Protein AF-A0A9P1CC01-F1 (afdb_monomer)

Solvent-accessible surface area (backbone atoms only — not comparable to full-atom values): 7993 Å² total; per-residue (Å²): 91,77,47,41,52,70,59,53,52,53,38,44,75,72,73,40,52,48,81,77,42,85,83,52,56,45,42,39,34,30,93,54,84,76,54,70,72,56,35,58,54,54,17,54,94,76,30,50,24,30,34,36,37,41,57,86,92,77,34,85,62,42,22,41,22,78,52,47,63,89,56,81,88,55,51,59,47,71,62,82,82,76,94,77,66,88,68,80,80,67,88,76,57,101,73,74,71,84,83,83,80,72,82,84,74,90,70,78,96,82,81,90,79,86,87,80,86,86,64,80,84,126

Nearest PDB structures (foldseek):
  8g98-assembly1_A  TM=9.485E-01  e=7.608E-05  Acinetobacter baumannii AB307-0294
  8g98-assembly2_B  TM=8.794E-01  e=4.790E-05  Acinetobacter baumannii AB307-0294
  8g97-assembly1_A  TM=9.461E-01  e=1.574E-04  Acinetobacter baumannii AB307-0294
  7wew-assembly1_A  TM=8.451E-01  e=1.682E-04  Streptomyces noursei
  4zxi-assembly1_A  TM=8.082E-01  e=2.727E-02  Acinetobacter baumannii AB307-0294

InterPro domains:
  IPR042099 ANL, N-terminal domain [G3DSA:3.40.50.12780] (1-80)

Foldseek 3Di:
DEEEQVVLVVCVVVVDFLVNPQPAAEYEYEDDDDDLVSQAGHVPDRHFYKDFYDDPVADPGQAIDGDHRPDDDDNHDGPDDDPPPPDPPDDAPPDDFDFDDHPPPPDDPDDDDDPGDDDDDD

Mean predicted aligned error: 10.75 Å

Organism: NCBI:txid2562237

pLDDT: mean 75.59, std 22.83, range [25.41, 97.12]

Radius of gyration: 17.69 Å; Cα contacts (8 Å, |Δi|>4): 158; chains: 1; bounding box: 42×30×49 Å

Structure (mmCIF, N/CA/C/O backbone):
data_AF-A0A9P1CC01-F1
#
_entry.id   AF-A0A9P1CC01-F1
#
loop_
_atom_site.group_PDB
_atom_site.id
_atom_site.type_symbol
_atom_site.label_atom_id
_atom_site.label_alt_id
_atom_site.label_comp_id
_atom_site.label_asym_id
_atom_site.label_entity_id
_atom_site.label_seq_id
_atom_site.pdbx_PDB_ins_code
_atom_site.Cartn_x
_atom_site.Cartn_y
_atom_site.Cartn_z
_atom_site.occupancy
_atom_site.B_iso_or_equiv
_atom_site.auth_seq_id
_atom_site.auth_comp_id
_atom_site.auth_asym_id
_atom_site.auth_atom_id
_atom_site.pdbx_PDB_model_num
ATOM 1 N N . MET A 1 1 ? 0.393 11.713 5.597 1.00 86.12 1 MET A N 1
ATOM 2 C CA . MET A 1 1 ? 1.455 11.001 6.345 1.00 86.12 1 MET A CA 1
ATOM 3 C C . MET A 1 1 ? 2.057 9.937 5.438 1.00 86.12 1 MET A C 1
ATOM 5 O O . MET A 1 1 ? 1.300 9.391 4.644 1.00 86.12 1 MET A O 1
ATOM 9 N N . SER A 1 2 ? 3.367 9.672 5.520 1.00 91.81 2 SER A N 1
ATOM 10 C CA . SER A 1 2 ? 4.020 8.547 4.827 1.00 91.81 2 SER A CA 1
ATOM 11 C C . SER A 1 2 ? 4.654 7.616 5.854 1.00 91.81 2 SER A C 1
ATOM 13 O O . SER A 1 2 ? 5.287 8.107 6.785 1.00 91.81 2 SER A O 1
ATOM 15 N N . VAL A 1 3 ? 4.449 6.308 5.721 1.00 95.38 3 VAL A N 1
ATOM 16 C CA . VAL A 1 3 ? 4.765 5.330 6.773 1.00 95.38 3 VAL A CA 1
ATOM 17 C C . VAL A 1 3 ? 4.925 3.918 6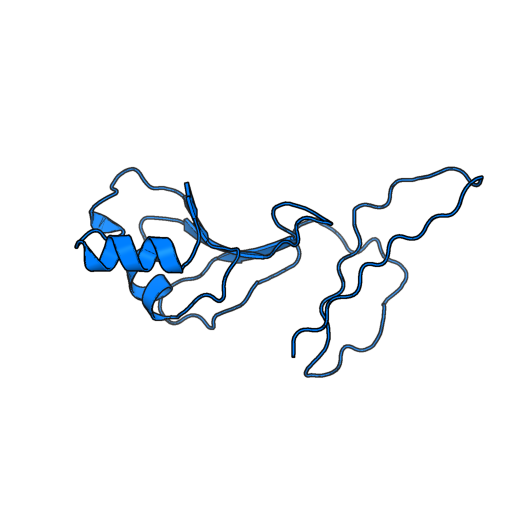.198 1.00 95.38 3 VAL A C 1
ATOM 19 O O . VAL A 1 3 ? 4.438 3.630 5.110 1.00 95.38 3 VAL A O 1
ATOM 22 N N . VAL A 1 4 ? 5.619 3.035 6.915 1.00 96.56 4 VAL A N 1
ATOM 23 C CA . VAL A 1 4 ? 5.780 1.619 6.547 1.00 96.56 4 VAL A CA 1
ATOM 24 C C . VAL A 1 4 ? 4.688 0.741 7.190 1.00 96.56 4 VAL A C 1
ATOM 26 O O . VAL A 1 4 ? 4.220 1.063 8.287 1.00 96.56 4 VAL A O 1
ATOM 29 N N . PRO A 1 5 ? 4.274 -0.379 6.565 1.00 96.75 5 PRO A N 1
ATOM 30 C CA . PRO A 1 5 ? 3.292 -1.311 7.128 1.00 96.75 5 PRO A CA 1
ATOM 31 C C . PRO A 1 5 ? 3.578 -1.755 8.570 1.00 96.75 5 PRO A C 1
ATOM 33 O O . PRO A 1 5 ? 2.667 -1.761 9.397 1.00 96.75 5 PRO A O 1
ATOM 36 N N . SER A 1 6 ? 4.827 -2.094 8.900 1.00 97.12 6 SER A N 1
ATOM 37 C CA . SER A 1 6 ? 5.229 -2.501 10.255 1.00 97.12 6 SER A CA 1
ATOM 38 C C . SER A 1 6 ? 4.895 -1.458 11.332 1.00 97.12 6 SER A C 1
ATOM 40 O O . SER A 1 6 ? 4.378 -1.810 12.390 1.00 97.12 6 SER A O 1
ATOM 42 N N . HIS A 1 7 ? 5.085 -0.169 11.049 1.00 96.19 7 HIS A N 1
ATOM 43 C CA . HIS A 1 7 ? 4.768 0.913 11.983 1.00 96.19 7 HIS A CA 1
ATOM 44 C C . HIS A 1 7 ? 3.261 1.034 12.242 1.00 96.19 7 HIS A C 1
ATOM 46 O O . HIS A 1 7 ? 2.838 1.224 13.381 1.00 96.19 7 HIS A O 1
ATOM 52 N N . LEU A 1 8 ? 2.440 0.874 11.200 1.00 94.94 8 LEU A N 1
ATOM 53 C CA . LEU A 1 8 ? 0.983 0.875 11.344 1.00 94.94 8 LEU A CA 1
ATOM 54 C C . LEU A 1 8 ? 0.495 -0.305 12.191 1.00 94.94 8 LEU A C 1
ATOM 56 O O . LEU A 1 8 ? -0.405 -0.130 13.008 1.00 94.94 8 LEU A O 1
ATOM 60 N N . ARG A 1 9 ? 1.125 -1.481 12.066 1.00 95.19 9 ARG A N 1
ATOM 61 C CA . ARG A 1 9 ? 0.817 -2.631 12.934 1.00 95.19 9 ARG A CA 1
ATOM 62 C C . ARG A 1 9 ? 1.127 -2.340 14.397 1.00 95.19 9 ARG A C 1
ATOM 64 O O . ARG A 1 9 ? 0.321 -2.681 15.256 1.00 95.19 9 ARG A O 1
ATOM 71 N N . THR A 1 10 ? 2.238 -1.664 14.684 1.00 95.94 10 THR A N 1
ATOM 72 C CA . THR A 1 10 ? 2.567 -1.233 16.050 1.00 95.94 10 THR A CA 1
ATOM 73 C C . THR A 1 10 ? 1.520 -0.266 16.602 1.00 95.94 10 THR A C 1
ATOM 75 O O . THR A 1 10 ? 1.072 -0.433 17.734 1.00 95.94 10 THR A O 1
ATOM 78 N N . MET A 1 11 ? 1.073 0.706 15.801 1.00 94.12 11 MET A N 1
ATOM 79 C CA . MET A 1 11 ? 0.011 1.635 16.206 1.00 94.12 11 MET A CA 1
ATOM 80 C C . MET A 1 11 ? -1.312 0.910 16.489 1.00 94.12 11 MET A C 1
ATOM 82 O O . MET A 1 11 ? -1.940 1.170 17.516 1.00 94.12 11 MET A O 1
ATOM 86 N N . SER A 1 12 ? -1.696 -0.041 15.632 1.00 92.06 12 SER A N 1
ATOM 87 C CA . SER A 1 12 ? -2.898 -0.861 15.829 1.00 92.06 12 SER A CA 1
ATOM 88 C C . SER A 1 12 ? -2.802 -1.762 17.056 1.00 92.06 12 SER A C 1
ATOM 90 O O . SER A 1 12 ? -3.778 -1.882 17.791 1.00 92.06 12 SER A O 1
ATOM 92 N N . GLY A 1 13 ? -1.628 -2.336 17.335 1.00 89.94 13 GLY A N 1
ATOM 93 C CA . GLY A 1 13 ? -1.378 -3.093 18.565 1.00 89.94 13 GLY A CA 1
ATOM 94 C C . GLY A 1 13 ? -1.505 -2.238 19.831 1.00 89.94 13 GLY A C 1
ATOM 95 O O . GLY A 1 13 ? -1.921 -2.739 20.870 1.00 89.94 13 GLY A O 1
ATOM 96 N N . GLY A 1 14 ? -1.219 -0.936 19.731 1.00 87.31 14 GLY A N 1
ATOM 97 C CA . GLY A 1 14 ? -1.462 0.057 20.781 1.00 87.31 14 GLY A CA 1
ATOM 98 C C . GLY A 1 14 ? -2.899 0.593 20.841 1.00 87.31 14 GLY A C 1
ATOM 99 O O . GLY A 1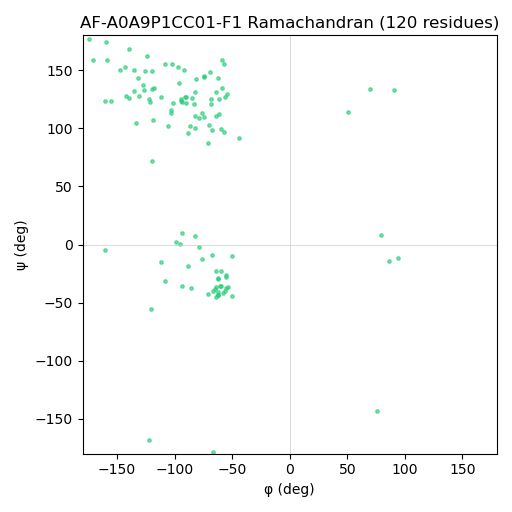 14 ? -3.147 1.557 21.560 1.00 87.31 14 GLY A O 1
ATOM 100 N N . GLY A 1 15 ? -3.837 0.028 20.072 1.00 87.56 15 GLY A N 1
ATOM 101 C CA . GLY A 1 15 ? -5.245 0.442 20.045 1.00 87.56 15 GLY A CA 1
ATOM 102 C C . GLY A 1 15 ? -5.535 1.695 19.213 1.00 87.56 15 GLY A C 1
ATOM 103 O O . GLY A 1 15 ? -6.654 2.200 19.250 1.00 87.56 15 GLY A O 1
ATOM 104 N N . THR A 1 16 ? -4.556 2.210 18.461 1.00 87.69 16 THR A N 1
ATOM 105 C CA . THR A 1 16 ? -4.765 3.336 17.541 1.00 87.69 16 THR A CA 1
ATOM 106 C C . THR A 1 16 ? -5.045 2.818 16.139 1.00 87.69 16 THR A C 1
ATOM 108 O O . THR A 1 16 ? -4.246 2.090 15.553 1.00 87.69 16 THR A O 1
ATOM 111 N N . ASP A 1 17 ? -6.158 3.244 15.566 1.00 87.88 17 ASP A N 1
ATOM 112 C CA . ASP A 1 17 ? -6.546 2.944 14.195 1.00 87.88 17 ASP A CA 1
ATOM 113 C C . ASP A 1 17 ? -6.748 4.238 13.400 1.00 87.88 17 ASP A C 1
ATOM 115 O O . ASP 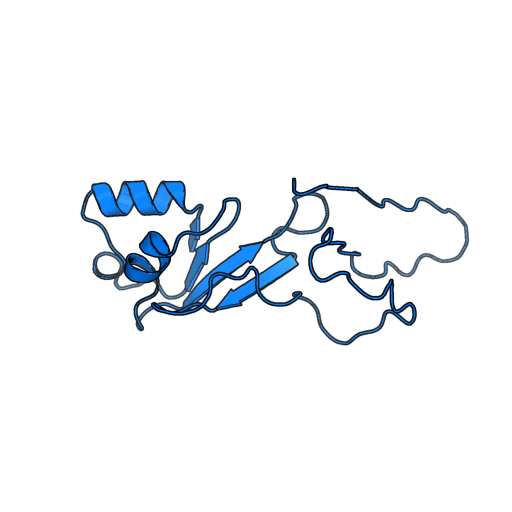A 1 17 ? -6.413 5.344 13.851 1.00 87.88 17 ASP A O 1
ATOM 119 N N . VAL A 1 18 ? -7.337 4.114 12.205 1.00 87.50 18 VAL A N 1
ATOM 120 C CA . VAL A 1 18 ? -7.677 5.298 11.429 1.00 87.50 18 VAL A CA 1
ATOM 121 C C . VAL A 1 18 ? -8.560 6.230 12.245 1.00 87.50 18 VAL A C 1
ATOM 123 O O . VAL A 1 18 ? -8.315 7.423 12.126 1.00 87.50 18 VAL A O 1
ATOM 126 N N . SER A 1 19 ? -9.506 5.724 13.066 1.00 88.00 19 SER A N 1
ATOM 127 C CA . SER A 1 19 ? -10.516 6.464 13.846 1.00 88.00 19 SER A CA 1
ATOM 128 C C . SER A 1 19 ? -9.914 7.436 14.868 1.00 88.00 19 SER A C 1
ATOM 130 O O . SER A 1 19 ? -10.388 8.575 14.974 1.00 88.00 19 SER A O 1
ATOM 132 N N . GLY A 1 20 ? -8.790 7.053 15.480 1.00 89.44 20 GLY A N 1
ATOM 133 C CA . GLY A 1 20 ? -8.004 7.878 16.404 1.00 89.44 20 GLY A CA 1
ATOM 134 C C . GLY A 1 20 ? -7.313 9.092 15.765 1.00 89.44 20 GLY A C 1
ATOM 135 O O . GLY A 1 20 ? -6.803 9.950 16.478 1.00 89.44 20 GLY A O 1
ATOM 136 N N . LEU A 1 21 ? -7.317 9.209 14.430 1.00 90.31 21 LEU A N 1
ATOM 137 C CA . LEU A 1 21 ? -6.668 10.296 13.684 1.00 90.31 21 LEU A CA 1
ATOM 138 C C . LEU A 1 21 ? -7.681 11.108 12.846 1.00 90.31 21 LEU A C 1
ATOM 140 O O . LEU A 1 21 ? -7.704 10.982 11.619 1.00 90.31 21 LEU A O 1
ATOM 144 N N . PRO A 1 22 ? -8.545 11.939 13.461 1.00 88.94 22 PRO A N 1
ATOM 145 C CA . PRO A 1 22 ? -9.677 12.587 12.779 1.00 88.94 22 PRO A CA 1
ATOM 146 C C . PRO A 1 22 ? -9.275 13.579 11.677 1.00 88.94 22 PRO A C 1
ATOM 148 O O . PRO A 1 22 ? -10.054 13.834 10.764 1.00 88.94 22 PRO A O 1
ATOM 151 N N . HIS A 1 23 ? -8.057 14.120 11.730 1.00 91.00 23 HIS A N 1
ATOM 152 C CA . HIS A 1 23 ? -7.546 15.065 10.731 1.00 91.00 23 HIS A CA 1
ATOM 153 C C . HIS A 1 23 ? -6.716 14.397 9.623 1.00 91.00 23 HIS A C 1
ATOM 155 O O . HIS A 1 23 ? -6.210 15.081 8.728 1.00 91.00 23 HIS A O 1
ATOM 161 N N . LEU A 1 24 ? -6.548 13.070 9.655 1.00 91.19 24 LEU A N 1
ATOM 162 C CA . LEU A 1 24 ? -5.763 12.355 8.655 1.00 91.19 24 LEU A CA 1
ATOM 163 C C . LEU A 1 24 ? -6.530 12.269 7.332 1.00 91.19 24 LEU A C 1
ATOM 165 O O . LEU A 1 24 ? -7.490 11.520 7.195 1.00 91.19 24 LEU A O 1
ATOM 169 N N . ARG A 1 25 ? -6.057 13.011 6.329 1.00 92.44 25 ARG A N 1
ATOM 170 C CA . ARG A 1 25 ? -6.670 13.041 4.992 1.00 92.44 25 ARG A CA 1
ATOM 171 C C . ARG A 1 25 ? -6.056 12.050 4.012 1.00 92.44 25 ARG A C 1
ATOM 173 O O . ARG A 1 25 ? -6.760 11.531 3.156 1.00 92.44 25 ARG A O 1
ATOM 180 N N . ILE A 1 26 ? -4.744 11.833 4.101 1.00 93.94 26 ILE A N 1
ATOM 181 C CA . ILE A 1 26 ? -3.982 10.992 3.170 1.00 93.94 26 ILE A CA 1
ATOM 182 C C . ILE A 1 26 ? -2.970 10.170 3.960 1.00 93.94 26 ILE A C 1
ATOM 184 O O . ILE A 1 26 ? -2.144 10.728 4.699 1.00 93.94 26 ILE A O 1
ATOM 188 N N . LEU A 1 27 ? -3.016 8.859 3.754 1.00 95.12 27 LEU A N 1
ATOM 189 C CA . LEU A 1 27 ? -2.086 7.891 4.305 1.00 95.12 27 LEU A CA 1
ATOM 190 C C . LEU A 1 27 ? -1.365 7.186 3.158 1.00 95.12 27 LEU A C 1
ATOM 192 O O . LEU A 1 27 ? -1.955 6.382 2.444 1.00 95.12 27 LEU A O 1
ATOM 196 N N . ASN A 1 28 ? -0.093 7.524 2.974 1.00 95.50 28 ASN A N 1
ATOM 197 C CA . ASN A 1 28 ? 0.785 6.860 2.027 1.00 95.50 28 ASN A CA 1
ATOM 198 C C . ASN A 1 28 ? 1.565 5.760 2.746 1.0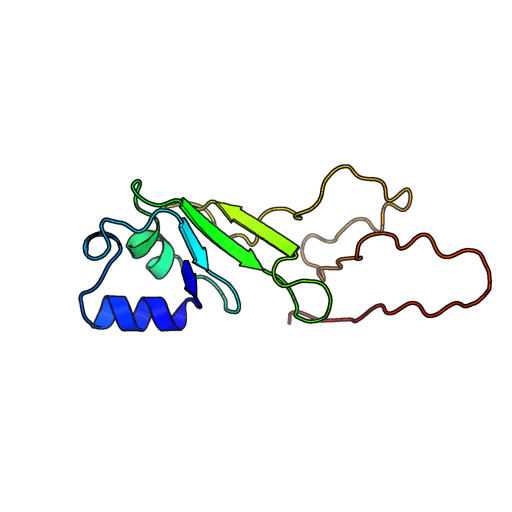0 95.50 28 ASN A C 1
ATOM 200 O O . ASN A 1 28 ? 2.257 6.032 3.728 1.00 95.50 28 ASN A O 1
ATOM 204 N N . VAL A 1 29 ? 1.460 4.535 2.253 1.00 96.31 29 VAL A N 1
ATOM 205 C CA . VAL A 1 29 ? 2.135 3.361 2.794 1.00 96.31 29 VAL A CA 1
ATOM 206 C C . VAL A 1 29 ? 3.072 2.805 1.733 1.00 96.31 29 VAL A C 1
ATOM 208 O O . VAL A 1 29 ? 2.712 2.736 0.560 1.00 96.31 29 VAL A O 1
ATOM 211 N N . GLY A 1 30 ? 4.296 2.459 2.109 1.00 93.81 30 GLY A N 1
ATOM 212 C CA . GLY A 1 30 ? 5.287 1.942 1.169 1.00 93.81 30 GLY A CA 1
ATOM 213 C C . GLY A 1 30 ? 6.560 1.495 1.870 1.00 93.81 30 GLY A C 1
ATOM 214 O O . GLY A 1 30 ? 6.679 1.631 3.083 1.00 93.81 30 GLY A O 1
ATOM 215 N N . GLY A 1 31 ? 7.505 0.948 1.107 1.00 92.12 31 GLY A N 1
ATOM 216 C CA . GLY A 1 31 ? 8.803 0.488 1.621 1.00 92.12 31 GLY A CA 1
ATOM 217 C C . GLY A 1 31 ? 8.824 -0.945 2.168 1.00 92.12 31 GLY A C 1
ATOM 218 O O . GLY A 1 31 ? 9.900 -1.517 2.288 1.00 92.12 31 GLY A O 1
ATOM 219 N N . GLU A 1 32 ? 7.667 -1.564 2.415 1.00 95.25 32 GLU A N 1
ATOM 220 C CA . GLU A 1 32 ? 7.545 -2.991 2.745 1.00 95.25 32 GLU A CA 1
ATOM 221 C C . GLU A 1 32 ? 6.333 -3.601 2.027 1.00 95.25 32 GLU A C 1
ATOM 223 O O . GLU A 1 32 ? 5.477 -2.884 1.499 1.00 95.25 32 GLU A O 1
ATOM 228 N N . ALA A 1 33 ? 6.236 -4.932 2.042 1.00 94.31 33 ALA A N 1
ATOM 229 C CA . ALA A 1 33 ? 5.056 -5.631 1.554 1.00 94.31 33 ALA A CA 1
ATOM 230 C C . ALA A 1 33 ? 3.813 -5.243 2.375 1.00 94.31 33 ALA A C 1
ATOM 232 O O . ALA A 1 33 ? 3.777 -5.371 3.604 1.00 94.31 33 ALA A O 1
ATOM 233 N N . LEU A 1 34 ? 2.778 -4.778 1.676 1.00 95.94 34 LEU A N 1
ATOM 234 C CA . LEU A 1 34 ? 1.507 -4.413 2.284 1.00 95.94 34 LEU A CA 1
ATOM 235 C C . LEU A 1 34 ? 0.636 -5.660 2.491 1.00 95.94 34 LEU A C 1
ATOM 237 O O . LEU A 1 34 ? 0.452 -6.453 1.571 1.00 95.94 34 LEU A O 1
ATOM 241 N N . GLY A 1 35 ? 0.089 -5.817 3.695 1.00 94.88 35 GLY A N 1
ATOM 242 C CA . GLY A 1 35 ? -0.860 -6.881 4.024 1.00 94.88 35 GLY A CA 1
ATOM 243 C C . GLY A 1 35 ? -2.305 -6.381 4.062 1.00 94.88 35 GLY A C 1
ATOM 244 O O . GLY A 1 35 ? -2.562 -5.198 4.301 1.00 94.88 35 GLY A O 1
ATOM 245 N N . ALA A 1 36 ? -3.255 -7.292 3.837 1.00 94.56 36 ALA A N 1
ATOM 246 C CA . ALA A 1 36 ? -4.687 -6.988 3.875 1.00 94.56 36 ALA A CA 1
ATOM 247 C C . ALA A 1 36 ? -5.160 -6.510 5.262 1.00 94.56 36 ALA A C 1
ATOM 249 O O . ALA A 1 36 ? -6.071 -5.691 5.339 1.00 94.56 36 ALA A O 1
ATOM 250 N N . ASP A 1 37 ? -4.496 -6.959 6.331 1.00 93.50 37 ASP A N 1
ATOM 251 C CA . ASP A 1 37 ? -4.705 -6.547 7.726 1.00 93.50 37 ASP A CA 1
ATOM 252 C C . ASP A 1 37 ? -4.520 -5.034 7.931 1.00 93.50 37 ASP A C 1
ATOM 254 O O . ASP A 1 37 ? -5.296 -4.366 8.624 1.00 93.50 37 ASP A O 1
ATOM 258 N N . VAL A 1 38 ? -3.498 -4.469 7.284 1.00 95.38 38 VAL A N 1
ATOM 259 C CA . VAL A 1 38 ? -3.217 -3.034 7.350 1.00 95.38 38 VAL A CA 1
ATOM 260 C C . VAL A 1 38 ? -4.279 -2.268 6.567 1.00 95.38 38 VAL A C 1
ATOM 262 O O . VAL A 1 38 ? -4.792 -1.265 7.055 1.00 95.38 38 VAL A O 1
ATOM 265 N N . VAL A 1 39 ? -4.668 -2.751 5.384 1.00 95.19 39 VAL A N 1
ATOM 266 C CA . VAL A 1 39 ? -5.695 -2.093 4.560 1.00 95.19 39 VAL A CA 1
ATOM 267 C C . VAL A 1 39 ? -7.052 -2.094 5.261 1.00 95.19 39 VAL A C 1
ATOM 269 O O . VAL A 1 39 ? -7.702 -1.053 5.315 1.00 95.19 39 VAL A O 1
ATOM 272 N N . SER A 1 40 ? -7.474 -3.216 5.852 1.00 93.19 40 SER A N 1
ATOM 273 C CA . SER A 1 40 ? -8.757 -3.295 6.561 1.00 93.19 40 SER A CA 1
ATOM 274 C C . SER A 1 40 ? -8.849 -2.306 7.721 1.00 93.19 40 SER A C 1
ATOM 276 O O . SER A 1 40 ? -9.910 -1.739 7.961 1.00 93.19 40 SER A O 1
ATOM 278 N N . THR A 1 41 ? -7.730 -2.070 8.405 1.00 92.38 41 THR A N 1
ATOM 279 C CA . THR A 1 41 ? -7.670 -1.218 9.599 1.00 92.38 41 THR A CA 1
ATOM 280 C C . THR A 1 41 ? -7.488 0.263 9.254 1.00 92.38 41 THR A C 1
ATOM 282 O O . THR A 1 41 ? -8.062 1.137 9.903 1.00 92.38 41 THR A O 1
ATOM 285 N N . TRP A 1 42 ? -6.701 0.565 8.216 1.00 93.62 42 TRP A N 1
ATOM 286 C CA . TRP A 1 42 ? -6.209 1.921 7.951 1.00 93.62 42 TRP A CA 1
ATOM 287 C C . TRP A 1 42 ? -6.774 2.588 6.692 1.00 93.62 42 TRP A C 1
ATOM 289 O O . TRP A 1 42 ? -6.654 3.805 6.569 1.00 93.62 42 TRP A O 1
ATOM 299 N N . ALA A 1 43 ? -7.409 1.837 5.783 1.00 92.38 43 ALA A N 1
ATOM 300 C CA . ALA A 1 43 ? -8.066 2.357 4.579 1.00 92.38 43 ALA A CA 1
ATOM 301 C C . ALA A 1 43 ? -9.588 2.683 4.641 1.00 92.38 43 ALA A C 1
ATOM 303 O O . ALA A 1 43 ? -10.165 2.921 3.574 1.00 92.38 43 ALA A O 1
ATOM 304 N N . PRO A 1 44 ? -10.303 2.702 5.791 1.00 82.19 44 PRO A N 1
ATOM 305 C CA . PRO A 1 44 ? -11.708 3.125 5.813 1.00 82.19 44 PRO A CA 1
ATOM 306 C C . PRO A 1 44 ? -11.957 4.545 5.260 1.00 82.19 44 PRO A C 1
ATOM 308 O O . PRO A 1 44 ? -11.090 5.415 5.311 1.00 82.19 44 PRO A O 1
ATOM 311 N N . SER A 1 45 ? -13.188 4.784 4.787 1.00 69.31 45 SER A N 1
ATOM 312 C CA . SER A 1 45 ? -13.647 5.845 3.854 1.00 69.31 45 SER A CA 1
ATOM 313 C C . SER A 1 45 ? -13.266 7.309 4.128 1.00 69.31 45 SER A C 1
ATOM 315 O O . SER A 1 45 ? -13.503 8.168 3.280 1.00 69.31 45 SER A O 1
ATOM 317 N N . ARG A 1 46 ? -12.699 7.619 5.290 1.00 82.56 46 ARG A N 1
ATOM 318 C CA . ARG A 1 46 ? -12.386 8.983 5.732 1.00 82.56 46 ARG A CA 1
ATOM 319 C C . ARG A 1 46 ? -11.006 9.485 5.307 1.00 82.56 46 ARG A C 1
ATOM 321 O O . ARG A 1 46 ? -10.790 10.695 5.312 1.00 82.56 46 ARG A O 1
ATOM 328 N N . CYS A 1 47 ? -10.084 8.593 4.940 1.00 89.50 47 CYS A N 1
ATOM 329 C CA . CYS A 1 47 ? -8.762 8.965 4.443 1.00 89.50 47 CYS A CA 1
ATOM 330 C C . CYS A 1 47 ? -8.479 8.316 3.082 1.00 89.50 47 CYS A C 1
ATOM 332 O O . CYS A 1 47 ? -8.956 7.228 2.765 1.00 89.50 47 CYS A O 1
ATOM 334 N N . LEU A 1 48 ? -7.689 8.997 2.256 1.00 93.75 48 LEU A N 1
ATOM 335 C CA . LEU A 1 48 ? -7.154 8.418 1.033 1.00 93.75 48 LEU A CA 1
ATOM 336 C C . LEU A 1 48 ? -5.971 7.517 1.394 1.00 93.75 48 LEU A C 1
ATOM 338 O O . LEU A 1 48 ? -4.907 8.018 1.765 1.00 93.75 48 LEU A O 1
ATOM 342 N N . PHE A 1 49 ? -6.162 6.207 1.272 1.00 96.00 49 PHE A N 1
ATOM 343 C CA . PHE A 1 49 ? -5.124 5.213 1.515 1.00 96.00 49 PHE A CA 1
ATOM 344 C C . PHE A 1 49 ? -4.405 4.854 0.215 1.00 96.00 49 PHE A C 1
ATOM 346 O O . PHE A 1 49 ? -5.028 4.417 -0.755 1.00 96.00 49 PHE A O 1
ATOM 353 N N . ILE A 1 50 ? -3.090 5.045 0.198 1.00 96.19 50 ILE A N 1
ATOM 354 C CA . ILE A 1 50 ? -2.240 4.853 -0.974 1.00 96.19 50 ILE A CA 1
ATOM 355 C C . ILE A 1 50 ? -1.186 3.805 -0.639 1.00 96.19 50 ILE A C 1
ATOM 357 O O . ILE A 1 50 ? -0.410 3.997 0.290 1.00 96.19 50 ILE A O 1
ATOM 361 N N . ASN A 1 51 ? -1.128 2.725 -1.416 1.00 96.69 51 ASN A N 1
ATOM 362 C CA . ASN A 1 51 ? 0.031 1.842 -1.453 1.00 96.69 51 ASN A CA 1
ATOM 363 C C . ASN A 1 51 ? 0.997 2.339 -2.525 1.00 96.69 51 ASN A C 1
ATOM 365 O O . ASN A 1 51 ? 0.602 2.539 -3.674 1.00 96.69 51 ASN A O 1
ATOM 369 N N . SER A 1 52 ? 2.252 2.538 -2.159 1.00 94.62 52 SER A N 1
ATOM 370 C CA . SER A 1 52 ? 3.256 3.188 -2.988 1.00 94.62 52 SER A CA 1
ATOM 371 C C . SER A 1 52 ? 4.542 2.378 -3.021 1.00 94.62 52 SER A C 1
ATOM 373 O O . SER A 1 52 ? 4.957 1.779 -2.029 1.00 94.62 52 SER A O 1
ATOM 375 N N . TYR A 1 53 ? 5.187 2.367 -4.181 1.00 92.25 53 TYR A N 1
ATOM 376 C CA . TYR A 1 53 ? 6.472 1.715 -4.373 1.00 92.25 53 TYR A CA 1
ATOM 377 C C . TYR A 1 53 ? 7.400 2.627 -5.168 1.00 92.25 53 TYR A C 1
ATOM 379 O O . TYR A 1 53 ? 7.025 3.178 -6.205 1.00 92.25 53 TYR A O 1
ATOM 387 N N . GLY A 1 54 ? 8.627 2.784 -4.686 1.00 88.88 54 GLY A N 1
ATOM 388 C CA . GLY A 1 54 ? 9.682 3.543 -5.342 1.00 88.88 54 GLY A CA 1
ATOM 389 C C . GLY A 1 54 ? 11.043 3.122 -4.792 1.00 88.88 54 GLY A C 1
ATOM 390 O O . GLY A 1 54 ? 11.225 3.173 -3.578 1.00 88.88 54 GLY A O 1
ATOM 391 N N . PRO A 1 55 ? 11.982 2.671 -5.638 1.00 84.06 55 PRO A N 1
ATOM 392 C CA . PRO A 1 55 ? 13.364 2.472 -5.220 1.00 84.06 55 PRO A CA 1
ATOM 393 C C . PRO A 1 55 ? 14.082 3.823 -5.079 1.00 84.06 55 PRO A C 1
ATOM 395 O O . PRO A 1 55 ? 13.859 4.739 -5.881 1.00 84.06 55 PRO A O 1
ATOM 398 N N . SER A 1 56 ? 14.982 3.925 -4.098 1.00 82.50 56 SER A N 1
ATOM 399 C CA . SER A 1 56 ? 15.751 5.142 -3.790 1.00 82.50 56 SER A CA 1
ATOM 400 C C . SER A 1 56 ? 16.539 5.684 -4.989 1.00 82.50 56 SER A C 1
ATOM 402 O O . SER A 1 56 ? 16.776 6.883 -5.087 1.00 82.50 56 SER A O 1
ATOM 404 N N . GLU A 1 57 ? 16.930 4.811 -5.917 1.00 76.00 57 GLU A N 1
ATOM 405 C CA . GLU A 1 57 ? 17.754 5.108 -7.089 1.00 76.00 57 GLU A CA 1
ATOM 406 C C . GLU A 1 57 ? 17.000 5.821 -8.221 1.00 76.00 57 GLU A C 1
ATOM 4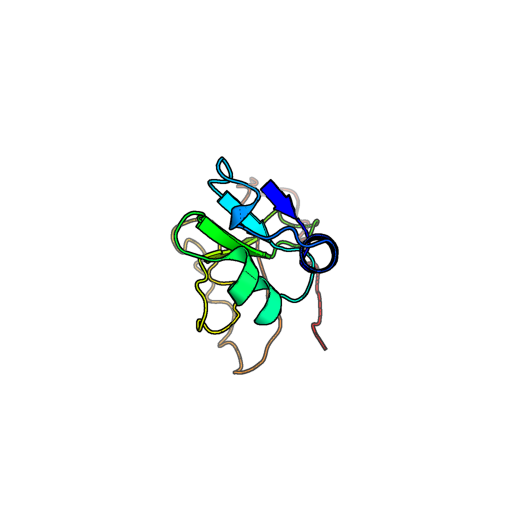08 O O . GLU A 1 57 ? 17.630 6.297 -9.164 1.00 76.00 57 GLU A O 1
ATOM 413 N N . ILE A 1 58 ? 15.664 5.877 -8.168 1.00 67.38 58 ILE A N 1
ATOM 414 C CA . ILE A 1 58 ? 14.839 6.442 -9.248 1.00 67.38 58 ILE A CA 1
ATOM 415 C C . ILE A 1 58 ? 14.003 7.611 -8.736 1.00 67.38 58 ILE A C 1
ATOM 417 O O . ILE A 1 58 ? 14.037 8.696 -9.314 1.00 67.38 58 ILE A O 1
ATOM 421 N N . SER A 1 59 ? 13.214 7.386 -7.686 1.00 71.19 59 SER A N 1
ATOM 422 C CA . SER A 1 59 ? 12.366 8.400 -7.061 1.00 71.19 59 SER A CA 1
ATOM 423 C C . SER A 1 59 ? 11.786 7.862 -5.760 1.00 71.19 59 SER A C 1
ATOM 425 O O . SER A 1 59 ? 11.614 6.653 -5.609 1.00 71.19 59 SER A O 1
ATOM 427 N N . VAL A 1 60 ? 11.376 8.770 -4.871 1.00 81.75 60 VAL A N 1
ATOM 428 C CA . VAL A 1 60 ? 10.663 8.433 -3.630 1.00 81.75 60 VAL A CA 1
ATOM 429 C C . VAL A 1 60 ? 9.429 7.563 -3.910 1.00 81.75 60 VAL A C 1
ATOM 431 O O . VAL A 1 60 ? 9.151 6.643 -3.149 1.00 81.75 60 VAL A O 1
ATOM 434 N N . VAL A 1 61 ? 8.707 7.800 -5.017 1.00 84.69 61 VAL A N 1
ATOM 435 C CA . VAL A 1 61 ? 7.595 6.941 -5.462 1.00 84.69 61 VAL A CA 1
ATOM 436 C C . VAL A 1 61 ? 7.579 6.815 -6.988 1.00 84.69 61 VAL A C 1
ATOM 438 O O . VAL A 1 61 ? 7.541 7.811 -7.707 1.00 84.69 61 VAL A O 1
ATOM 441 N N . CYS A 1 62 ? 7.555 5.582 -7.492 1.00 86.94 62 CYS A N 1
ATOM 442 C CA . CYS A 1 62 ? 7.495 5.256 -8.920 1.00 86.94 62 CYS A CA 1
ATOM 443 C C . CYS A 1 62 ? 6.136 4.699 -9.362 1.00 86.94 62 CYS A C 1
ATOM 445 O O . CYS A 1 62 ? 5.732 4.914 -10.509 1.00 86.94 62 CYS A O 1
ATOM 447 N N . THR A 1 63 ? 5.439 3.983 -8.482 1.00 90.81 63 THR A N 1
ATOM 448 C CA . THR A 1 63 ? 4.089 3.461 -8.706 1.00 90.81 63 THR A CA 1
ATOM 449 C C . THR A 1 63 ? 3.221 3.705 -7.478 1.00 90.81 63 THR A C 1
ATOM 451 O O . THR A 1 63 ? 3.725 3.752 -6.353 1.00 90.81 63 THR A O 1
ATOM 454 N N . ALA A 1 64 ? 1.917 3.864 -7.690 1.00 93.75 64 ALA A N 1
ATOM 455 C CA . ALA A 1 64 ? 0.963 3.949 -6.594 1.00 93.75 64 ALA A CA 1
ATOM 456 C C . ALA A 1 64 ? -0.403 3.357 -6.959 1.00 93.75 64 ALA A C 1
ATOM 458 O O . ALA A 1 64 ? -0.842 3.422 -8.113 1.00 93.75 64 ALA A O 1
ATOM 459 N N . ALA A 1 65 ? -1.085 2.829 -5.945 1.00 95.19 65 ALA A N 1
ATOM 460 C CA . ALA A 1 65 ? -2.474 2.392 -5.970 1.00 95.19 65 ALA A CA 1
ATOM 461 C C . ALA A 1 65 ? -3.247 3.040 -4.821 1.00 95.19 65 ALA A C 1
ATOM 463 O O . ALA A 1 65 ? -2.771 3.050 -3.689 1.00 95.19 65 ALA A O 1
ATOM 464 N N . CYS A 1 66 ? -4.464 3.507 -5.089 1.00 95.44 66 CYS A N 1
ATOM 465 C CA . CYS A 1 66 ? -5.424 3.797 -4.028 1.00 95.44 66 CYS A CA 1
ATOM 466 C C . CYS A 1 66 ? -6.153 2.497 -3.682 1.00 95.44 66 CYS A C 1
ATOM 468 O O . CYS A 1 66 ? -6.693 1.873 -4.594 1.00 95.44 66 CYS A O 1
ATOM 470 N N . LEU A 1 67 ? -6.164 2.101 -2.408 1.00 95.50 67 LEU A N 1
ATOM 471 C CA . LEU A 1 67 ? -6.763 0.837 -1.966 1.00 95.50 67 LEU A CA 1
ATOM 472 C C . LEU A 1 67 ? -7.887 1.070 -0.957 1.00 95.50 67 LEU A C 1
ATOM 474 O O . LEU A 1 67 ? -7.844 2.011 -0.164 1.00 95.50 67 LEU A O 1
ATOM 478 N N . LYS A 1 68 ? -8.868 0.173 -0.973 1.00 94.88 68 LYS A N 1
ATOM 479 C CA . LYS A 1 68 ? -9.950 0.031 0.003 1.00 94.88 68 LYS A CA 1
ATOM 480 C C . LYS A 1 68 ? -9.951 -1.391 0.579 1.00 94.88 68 LYS A C 1
ATOM 482 O O . LYS A 1 68 ? -9.377 -2.300 -0.025 1.00 94.88 68 LYS A O 1
ATOM 487 N N . PRO A 1 69 ? -10.606 -1.622 1.731 1.00 94.25 69 PRO A N 1
ATOM 488 C CA . PRO A 1 69 ? -10.789 -2.974 2.249 1.00 94.25 69 PRO A CA 1
ATOM 489 C C . PRO A 1 69 ? -11.451 -3.890 1.208 1.00 94.25 69 PRO A C 1
ATOM 491 O O . PRO A 1 69 ? -12.481 -3.534 0.639 1.00 94.25 69 PRO A O 1
ATOM 494 N N . GLY A 1 70 ? -10.853 -5.061 0.969 1.00 92.69 70 GLY A N 1
ATOM 495 C CA . GLY A 1 70 ? -11.310 -6.037 -0.029 1.00 92.69 70 GLY A CA 1
ATOM 496 C C . GLY A 1 70 ? -10.639 -5.928 -1.404 1.00 92.69 70 GLY A C 1
ATOM 497 O O . GLY A 1 70 ? -10.756 -6.861 -2.196 1.00 92.69 70 GLY A O 1
ATOM 498 N N . ASP A 1 71 ? -9.899 -4.851 -1.681 1.00 94.38 71 ASP A N 1
ATOM 499 C CA . ASP A 1 71 ? -9.132 -4.740 -2.922 1.00 94.38 71 ASP A CA 1
ATOM 500 C C . ASP A 1 71 ? -7.955 -5.727 -2.943 1.00 94.38 71 ASP A C 1
ATOM 502 O O . ASP A 1 71 ? -7.329 -6.022 -1.921 1.00 94.38 71 ASP A O 1
ATOM 506 N N . ALA A 1 72 ? -7.599 -6.192 -4.142 1.00 94.31 72 ALA A N 1
ATOM 507 C CA . ALA A 1 72 ? -6.354 -6.920 -4.339 1.00 94.31 72 ALA A CA 1
ATOM 508 C C . ALA A 1 72 ? -5.155 -6.001 -4.056 1.00 94.31 72 ALA A C 1
ATOM 510 O O . ALA A 1 72 ? -5.064 -4.891 -4.588 1.00 94.31 72 ALA A O 1
ATOM 511 N N . ILE A 1 73 ? -4.203 -6.479 -3.251 1.00 94.81 73 ILE A N 1
ATOM 512 C CA . ILE A 1 73 ? -2.994 -5.713 -2.948 1.00 94.81 73 ILE A CA 1
ATOM 513 C C . ILE A 1 73 ? -2.136 -5.594 -4.207 1.00 94.81 73 ILE A C 1
ATOM 515 O O . ILE A 1 73 ? -1.685 -6.585 -4.778 1.00 94.81 73 ILE A O 1
ATOM 519 N N . THR A 1 74 ? -1.887 -4.357 -4.626 1.00 93.75 74 THR A N 1
ATOM 520 C CA . THR A 1 74 ? -1.065 -4.032 -5.793 1.00 93.75 74 THR A CA 1
ATOM 521 C C . THR A 1 74 ? -0.240 -2.777 -5.532 1.00 93.75 74 THR A C 1
ATOM 523 O O . THR A 1 74 ? -0.639 -1.905 -4.759 1.00 93.75 74 THR A O 1
ATOM 526 N N . ILE A 1 75 ? 0.913 -2.669 -6.193 1.00 91.56 75 ILE A N 1
ATOM 527 C CA . ILE A 1 75 ? 1.724 -1.440 -6.236 1.00 91.56 75 ILE A CA 1
ATOM 528 C C . ILE A 1 75 ? 1.174 -0.411 -7.239 1.00 91.56 75 ILE A C 1
ATOM 530 O O . ILE A 1 75 ? 1.712 0.690 -7.365 1.00 91.56 75 ILE A O 1
ATOM 534 N N . GLY A 1 76 ? 0.101 -0.775 -7.946 1.00 92.25 76 GLY A N 1
ATOM 535 C CA . GLY A 1 76 ? -0.678 0.097 -8.808 1.00 92.25 76 GLY A CA 1
ATOM 536 C C . GLY A 1 76 ? -0.016 0.408 -10.135 1.00 92.25 76 GLY A C 1
ATOM 537 O O . GLY A 1 76 ? 0.600 -0.445 -10.771 1.00 92.25 76 GLY A O 1
ATOM 538 N N . VAL A 1 77 ? -0.199 1.646 -10.580 1.00 88.00 77 VAL A N 1
ATOM 539 C CA . VAL A 1 77 ? 0.263 2.106 -11.890 1.00 88.00 77 VAL A CA 1
ATOM 540 C C . VAL A 1 77 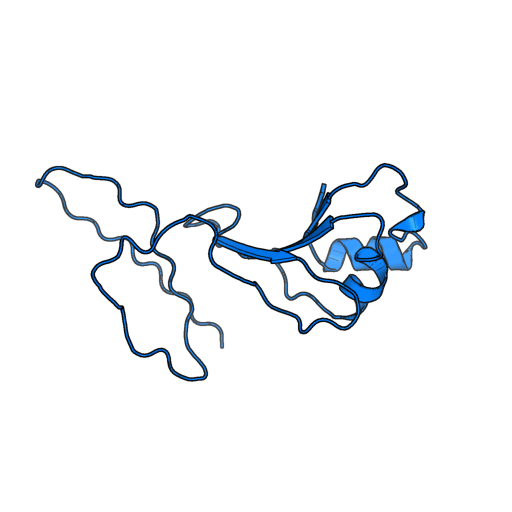? 1.446 3.046 -11.749 1.00 88.00 77 VAL A C 1
ATOM 542 O O . VAL A 1 77 ? 1.630 3.707 -10.728 1.00 88.00 77 VAL A O 1
ATOM 545 N N . ALA A 1 78 ? 2.246 3.118 -12.809 1.00 85.12 78 ALA A N 1
ATOM 546 C CA . ALA A 1 78 ? 3.344 4.063 -12.908 1.00 85.12 78 ALA A CA 1
ATOM 547 C C . ALA A 1 78 ? 2.863 5.507 -12.716 1.00 85.12 78 ALA A C 1
ATOM 549 O O . ALA A 1 78 ? 1.991 5.989 -13.442 1.00 85.12 78 ALA A O 1
ATOM 550 N N . LEU A 1 79 ? 3.504 6.207 -11.784 1.00 77.06 79 LEU A N 1
ATOM 551 C CA . LEU A 1 79 ? 3.429 7.654 -11.683 1.00 77.06 79 LEU A CA 1
ATOM 552 C C . LEU A 1 79 ? 4.276 8.256 -12.823 1.00 77.06 79 LEU A C 1
ATOM 554 O O . LEU A 1 79 ? 5.312 7.691 -13.195 1.00 77.06 79 LEU A O 1
ATOM 558 N N . LEU A 1 80 ? 3.807 9.385 -13.373 1.00 68.12 80 LEU A N 1
ATOM 559 C CA . LEU A 1 80 ? 4.266 10.101 -14.585 1.00 68.12 80 LEU A CA 1
ATOM 560 C C . LEU A 1 80 ? 3.573 9.688 -15.909 1.00 68.12 80 LEU A C 1
ATOM 562 O O . LEU A 1 80 ? 3.363 8.518 -16.223 1.00 68.12 80 LEU A O 1
ATOM 566 N N . ARG A 1 81 ? 3.160 10.712 -16.675 1.00 50.88 81 ARG A N 1
ATOM 567 C CA . ARG A 1 81 ? 2.113 10.700 -17.721 1.00 50.88 81 ARG A CA 1
ATOM 568 C C . ARG A 1 81 ? 2.652 10.528 -19.155 1.00 50.88 81 ARG A C 1
ATOM 570 O O . ARG A 1 81 ? 3.733 10.993 -19.480 1.00 50.88 81 ARG A O 1
ATOM 577 N N . LYS A 1 82 ? 1.778 9.960 -20.011 1.00 45.94 82 LYS A N 1
ATOM 578 C CA . LYS A 1 82 ? 1.854 9.663 -21.465 1.00 45.94 82 LYS A CA 1
ATOM 579 C C . LYS A 1 82 ? 3.111 8.903 -21.905 1.00 45.94 82 LYS A C 1
ATOM 581 O O . LYS A 1 82 ? 4.204 9.449 -21.933 1.00 45.94 82 LYS A O 1
ATOM 586 N N . LYS A 1 83 ? 2.894 7.664 -22.371 1.00 48.03 83 LYS A N 1
ATOM 587 C CA . LYS A 1 83 ? 3.854 6.812 -23.094 1.00 48.03 83 LYS A CA 1
ATOM 588 C C . LYS A 1 83 ? 4.615 7.623 -24.160 1.00 48.03 83 LYS A C 1
ATOM 590 O O . LYS A 1 83 ? 4.150 7.746 -25.287 1.00 48.03 83 LYS A O 1
ATOM 595 N N . LYS A 1 84 ? 5.769 8.193 -23.805 1.00 44.72 84 LYS A N 1
ATOM 596 C CA . LYS A 1 84 ? 6.732 8.788 -24.748 1.00 44.72 84 LYS A CA 1
ATOM 597 C C . LYS A 1 84 ? 7.886 7.836 -25.064 1.00 44.72 84 LYS A C 1
ATOM 599 O O . LYS A 1 84 ? 8.778 8.178 -25.832 1.00 44.72 84 LYS A O 1
ATOM 604 N N . THR A 1 85 ? 7.861 6.624 -24.521 1.00 44.50 85 THR A N 1
ATOM 605 C CA . THR A 1 85 ? 8.842 5.593 -24.842 1.00 44.50 85 THR A CA 1
ATOM 606 C C . THR A 1 85 ? 8.422 4.908 -26.144 1.00 44.50 85 THR A C 1
ATOM 608 O O . THR A 1 85 ? 7.530 4.064 -26.149 1.00 44.50 85 THR A O 1
ATOM 611 N N . LYS A 1 86 ? 9.049 5.289 -27.268 1.00 43.75 86 LYS A N 1
ATOM 612 C CA . LYS A 1 86 ? 8.905 4.606 -28.574 1.00 43.75 86 LYS A CA 1
ATOM 613 C C . LYS A 1 86 ? 9.336 3.131 -28.508 1.00 43.75 86 LYS A C 1
ATOM 615 O O . LYS A 1 86 ? 8.891 2.326 -29.316 1.00 43.75 86 LYS A O 1
ATOM 620 N N . ALA A 1 87 ? 10.182 2.780 -27.539 1.00 48.00 87 ALA A N 1
ATOM 621 C CA . ALA A 1 87 ? 10.604 1.414 -27.282 1.00 48.00 87 ALA A CA 1
ATOM 622 C C . ALA A 1 87 ? 9.599 0.717 -26.352 1.00 48.00 87 ALA A C 1
ATOM 624 O O . ALA A 1 87 ? 9.583 0.940 -25.140 1.00 48.00 87 ALA A O 1
ATOM 625 N N . LYS A 1 88 ? 8.747 -0.127 -26.939 1.00 43.44 88 LYS A N 1
ATOM 626 C CA . LYS A 1 88 ? 7.931 -1.109 -26.223 1.00 43.44 88 LYS A CA 1
ATOM 627 C C . LYS A 1 88 ? 8.903 -2.189 -25.732 1.00 43.44 88 LYS A C 1
ATOM 629 O O . LYS A 1 88 ? 9.213 -3.121 -26.466 1.00 43.44 88 LYS A O 1
ATOM 634 N N . PHE A 1 89 ? 9.501 -1.994 -24.559 1.00 53.78 89 PHE A N 1
ATOM 635 C CA . PHE A 1 89 ? 10.417 -2.990 -24.014 1.00 53.78 89 PHE A CA 1
ATOM 636 C C . PHE A 1 89 ? 9.613 -4.216 -23.584 1.00 53.78 89 PHE A C 1
ATOM 638 O O . PHE A 1 89 ? 8.999 -4.191 -22.525 1.00 53.78 89 PHE A O 1
ATOM 645 N N . ILE A 1 90 ? 9.688 -5.246 -24.435 1.00 53.44 90 ILE A N 1
ATOM 646 C CA . ILE A 1 90 ? 9.485 -6.671 -24.146 1.00 53.44 90 ILE A CA 1
ATOM 647 C C . ILE A 1 90 ? 8.022 -7.034 -23.817 1.00 53.44 90 ILE A C 1
ATOM 649 O O . ILE A 1 90 ? 7.338 -6.354 -23.055 1.00 53.44 90 ILE A O 1
ATOM 653 N N . GLU A 1 91 ? 7.506 -8.111 -24.415 1.00 56.25 91 GLU A N 1
ATOM 654 C CA . GLU A 1 91 ? 6.291 -8.746 -23.895 1.00 56.25 91 GLU A CA 1
ATOM 655 C C . GLU A 1 91 ? 6.587 -9.225 -22.478 1.00 56.25 91 GLU A C 1
ATOM 657 O O . GLU A 1 91 ? 7.443 -10.085 -22.270 1.00 56.25 91 GLU A O 1
ATOM 662 N N . LEU A 1 92 ? 5.947 -8.601 -21.489 1.00 55.56 92 LEU A N 1
ATOM 663 C CA . LEU A 1 92 ? 6.205 -8.952 -20.105 1.00 55.56 92 LEU A CA 1
ATOM 664 C C . LEU A 1 92 ? 5.661 -10.365 -19.851 1.00 55.56 92 LEU A C 1
ATOM 666 O O . LEU A 1 92 ? 4.479 -10.604 -20.115 1.00 55.56 92 LEU A O 1
ATOM 670 N N . PRO A 1 93 ? 6.489 -11.292 -19.344 1.00 59.03 93 PRO A N 1
ATOM 671 C CA . PRO A 1 93 ? 6.000 -12.581 -18.876 1.00 59.03 93 PRO A CA 1
ATOM 672 C C . PRO A 1 93 ? 4.964 -12.386 -17.759 1.00 59.03 93 PRO A C 1
ATOM 674 O O . PRO A 1 93 ? 4.946 -11.351 -17.089 1.00 59.03 93 PRO A O 1
ATOM 677 N N . SER A 1 94 ? 4.123 -13.399 -17.527 1.00 67.62 94 SER A N 1
ATOM 678 C CA . SER A 1 94 ? 3.123 -13.394 -16.444 1.00 67.62 94 SER A CA 1
ATOM 679 C C . SER A 1 94 ? 3.737 -13.133 -15.061 1.00 67.62 94 SER A C 1
ATOM 681 O O . SER A 1 94 ? 3.072 -12.578 -14.191 1.00 67.62 94 SER A O 1
ATOM 683 N N . ILE A 1 95 ? 5.016 -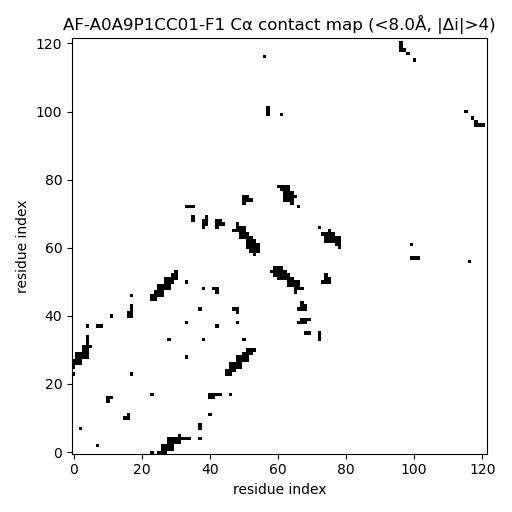13.479 -14.882 1.00 72.69 95 ILE A N 1
ATOM 684 C CA . ILE A 1 95 ? 5.868 -13.110 -13.749 1.00 72.69 95 ILE A CA 1
ATOM 685 C C . ILE A 1 95 ? 7.183 -12.574 -14.316 1.00 72.69 95 ILE A C 1
ATOM 687 O O . ILE A 1 95 ? 7.823 -13.241 -15.127 1.00 72.69 95 ILE A O 1
ATOM 691 N N . GLY A 1 96 ? 7.609 -11.387 -13.883 1.00 70.25 96 GLY A N 1
ATOM 692 C CA . GLY A 1 96 ? 8.817 -10.746 -14.397 1.00 70.25 96 GLY A CA 1
ATOM 693 C C . GLY A 1 96 ? 9.383 -9.683 -13.462 1.00 70.25 96 GLY A C 1
ATOM 694 O O . GLY A 1 96 ? 8.797 -9.346 -12.436 1.00 70.25 96 GLY A O 1
ATOM 695 N N . ARG A 1 97 ? 10.547 -9.140 -13.826 1.00 73.44 97 ARG A N 1
ATOM 696 C CA . ARG A 1 97 ? 11.181 -8.042 -13.085 1.00 73.44 97 ARG A CA 1
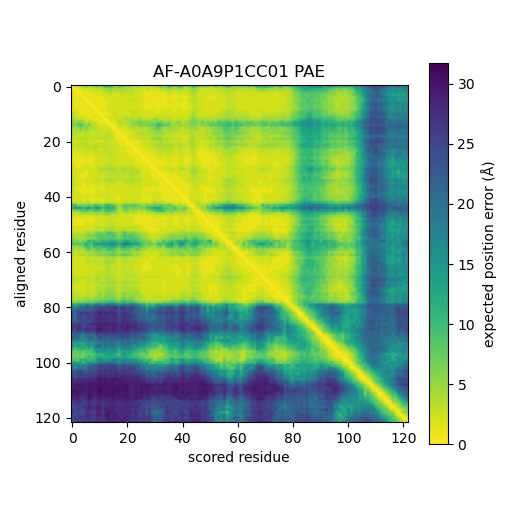ATOM 697 C C . ARG A 1 97 ? 10.557 -6.703 -13.469 1.00 73.44 97 ARG A C 1
ATOM 699 O O . ARG A 1 97 ? 10.268 -6.457 -14.640 1.00 73.44 97 ARG A O 1
ATOM 706 N N . VAL A 1 98 ? 10.399 -5.821 -12.486 1.00 73.69 98 VAL A N 1
ATOM 707 C CA . VAL A 1 98 ? 9.922 -4.454 -12.712 1.00 73.69 98 VAL A CA 1
ATOM 708 C C . VAL A 1 98 ? 11.099 -3.576 -13.129 1.00 73.69 98 VAL A C 1
ATOM 710 O O . VAL A 1 98 ? 12.062 -3.419 -12.384 1.00 73.69 98 VAL A O 1
ATOM 713 N N . TYR A 1 99 ? 10.999 -2.974 -14.314 1.00 72.12 99 TYR A N 1
ATOM 714 C CA . TYR A 1 99 ? 11.956 -1.988 -14.810 1.00 72.12 99 TYR A CA 1
ATOM 715 C C . TYR A 1 99 ? 11.290 -0.621 -14.880 1.00 72.12 99 TYR A C 1
ATOM 717 O O . TYR A 1 99 ? 10.249 -0.456 -15.521 1.00 72.12 99 TYR A O 1
ATOM 725 N N . LYS A 1 100 ? 11.911 0.381 -14.259 1.00 69.75 100 LYS A N 1
ATOM 726 C CA . LYS A 1 100 ? 11.476 1.771 -14.361 1.00 69.75 100 LYS A CA 1
ATOM 727 C C . LYS A 1 100 ? 12.625 2.606 -14.904 1.00 69.75 100 LYS A C 1
ATOM 729 O O . LYS A 1 100 ? 13.730 2.595 -14.381 1.00 69.75 100 LYS A O 1
ATOM 734 N N . THR A 1 101 ? 12.353 3.314 -15.989 1.00 65.50 101 THR A N 1
ATOM 735 C CA . THR A 1 101 ? 13.254 4.327 -16.535 1.00 65.50 101 THR A CA 1
ATOM 736 C C . THR A 1 101 ? 12.810 5.690 -16.019 1.00 65.50 101 THR A C 1
ATOM 738 O O . THR A 1 101 ? 11.603 5.948 -15.963 1.00 65.50 101 THR A O 1
ATOM 741 N N . GLY A 1 102 ? 13.767 6.538 -15.643 1.00 59.38 102 GLY A N 1
ATOM 742 C CA . GLY A 1 102 ? 13.495 7.911 -15.215 1.00 59.38 102 GLY A CA 1
ATOM 743 C C . GLY A 1 102 ? 12.961 8.797 -16.343 1.00 59.38 102 GLY A C 1
ATOM 744 O O . GLY A 1 102 ? 12.782 8.351 -17.483 1.00 59.38 102 GLY A O 1
ATOM 745 N N . ASP A 1 103 ? 12.726 10.066 -16.019 1.00 58.62 103 ASP A N 1
ATOM 746 C CA . ASP A 1 103 ? 12.425 11.081 -17.021 1.00 58.62 103 ASP A CA 1
ATOM 747 C C . ASP A 1 103 ? 13.587 11.173 -18.015 1.00 58.62 103 ASP A C 1
ATOM 749 O O . ASP A 1 103 ? 14.760 11.165 -17.637 1.00 58.62 103 ASP A O 1
ATOM 753 N N . LEU A 1 104 ? 13.269 11.215 -19.309 1.00 46.81 104 LEU A N 1
ATOM 754 C CA . LEU A 1 104 ? 14.259 11.447 -20.356 1.00 46.81 104 LEU A CA 1
ATOM 755 C C . LEU A 1 104 ? 14.917 12.809 -20.100 1.00 46.81 104 LEU A C 1
ATOM 757 O O . LEU A 1 104 ? 14.368 13.843 -20.472 1.00 46.81 104 LEU A O 1
ATOM 761 N N . ALA A 1 105 ? 16.102 12.816 -19.491 1.00 38.66 105 ALA A N 1
ATOM 762 C CA . ALA A 1 105 ? 16.994 13.957 -19.582 1.00 38.66 105 ALA A CA 1
ATOM 763 C C . ALA A 1 105 ? 17.394 14.076 -21.058 1.00 38.66 105 ALA A C 1
ATOM 765 O O . ALA A 1 105 ? 18.068 13.197 -21.601 1.00 38.66 105 ALA A O 1
ATOM 766 N N . SER A 1 106 ? 16.931 15.119 -21.749 1.00 35.97 106 SER A N 1
ATOM 767 C CA . SER A 1 106 ? 17.429 15.428 -23.087 1.00 35.97 106 SER A CA 1
ATOM 768 C C . SER A 1 106 ? 18.888 15.859 -22.954 1.00 35.97 106 SER A C 1
ATOM 770 O O . SER A 1 106 ? 19.170 16.993 -22.578 1.00 35.97 106 SER A O 1
ATOM 772 N N . CYS A 1 107 ? 19.812 14.941 -23.214 1.00 32.97 107 CYS A N 1
ATOM 773 C CA . CYS A 1 107 ? 21.240 15.223 -23.256 1.00 32.97 107 CYS A CA 1
ATOM 774 C C . CYS A 1 107 ? 21.650 15.323 -24.730 1.00 32.97 107 CYS A C 1
ATOM 776 O O . CYS A 1 107 ? 21.403 14.388 -25.499 1.00 32.97 107 CYS A O 1
ATOM 778 N N . SER A 1 108 ? 22.210 16.464 -25.147 1.00 31.55 108 SER A N 1
ATOM 779 C CA . SER A 1 108 ? 22.822 16.582 -26.471 1.00 31.55 108 SER A CA 1
ATOM 780 C C . SER A 1 108 ? 24.003 15.611 -26.563 1.00 31.55 108 SER A C 1
ATOM 782 O O . SER A 1 108 ? 24.684 15.321 -25.582 1.00 31.55 108 SER A O 1
ATOM 784 N N . LEU A 1 109 ? 24.178 15.029 -27.746 1.00 38.12 109 LEU A N 1
ATOM 785 C CA . LEU A 1 109 ? 25.124 13.954 -28.036 1.00 38.12 109 LEU A CA 1
ATOM 786 C C . LEU A 1 109 ? 26.575 14.340 -27.689 1.00 38.12 109 LEU A C 1
ATOM 788 O O . LEU A 1 109 ? 27.249 14.944 -28.516 1.00 38.12 109 LEU A O 1
ATOM 792 N N . SER A 1 110 ? 27.081 13.950 -26.514 1.00 36.91 110 SER A N 1
ATOM 793 C CA . SER A 1 110 ? 28.536 13.840 -26.288 1.00 36.91 110 SER A CA 1
ATOM 794 C C . SER A 1 110 ? 28.993 12.968 -25.111 1.00 36.91 110 SER A C 1
ATOM 796 O O . SER A 1 110 ? 30.193 12.739 -24.988 1.00 36.91 110 SER A O 1
ATOM 798 N N . SER A 1 111 ? 28.126 12.407 -24.259 1.00 35.66 111 SER A N 1
ATOM 799 C CA . SER A 1 111 ? 28.590 11.442 -23.244 1.00 35.66 111 SER A CA 1
ATOM 800 C C . SER A 1 111 ? 27.502 10.486 -22.779 1.00 35.66 111 SER A C 1
ATOM 802 O O . SER A 1 111 ? 26.433 10.873 -22.319 1.00 35.66 111 SER A O 1
ATOM 804 N N . PHE A 1 112 ? 27.792 9.199 -22.920 1.00 35.47 112 PHE A N 1
ATOM 805 C CA . PHE A 1 112 ? 26.880 8.103 -22.650 1.00 35.47 112 PHE A CA 1
ATOM 806 C C . PHE A 1 112 ? 27.245 7.454 -21.311 1.00 35.47 112 PHE A C 1
ATOM 808 O O . PHE A 1 112 ? 28.300 6.840 -21.181 1.00 35.47 112 PHE A O 1
ATOM 815 N N . ARG A 1 113 ? 26.352 7.536 -20.321 1.00 32.91 113 ARG A N 1
ATOM 816 C CA . ARG A 1 113 ? 26.305 6.606 -19.181 1.00 32.91 113 ARG A CA 1
ATOM 817 C C . ARG A 1 113 ? 24.854 6.188 -18.975 1.00 32.91 113 ARG A C 1
ATOM 819 O O . ARG A 1 113 ? 24.036 6.963 -18.494 1.00 32.91 113 ARG A O 1
ATOM 826 N N . ARG A 1 114 ? 24.516 4.963 -19.386 1.00 35.88 114 ARG A N 1
ATOM 827 C CA . ARG A 1 114 ? 23.230 4.337 -19.058 1.00 35.88 114 ARG A CA 1
ATOM 828 C C . ARG A 1 114 ? 23.342 3.731 -17.662 1.00 35.88 114 ARG A C 1
ATOM 830 O O . ARG A 1 114 ? 24.039 2.738 -17.493 1.00 35.88 114 ARG A O 1
ATOM 837 N N . TYR A 1 115 ? 22.650 4.311 -16.688 1.00 32.56 115 TYR A N 1
ATOM 838 C CA . TYR A 1 115 ? 22.415 3.666 -15.398 1.00 32.56 115 TYR A CA 1
ATOM 839 C C . TYR A 1 115 ? 21.133 2.834 -15.520 1.00 32.56 115 TYR A C 1
ATOM 841 O O . TYR A 1 115 ? 20.027 3.361 -15.458 1.00 32.56 115 TYR A O 1
ATOM 849 N N . VAL A 1 116 ? 21.285 1.537 -15.794 1.00 35.34 116 VAL A N 1
ATOM 850 C CA . VAL A 1 116 ? 20.211 0.546 -15.648 1.00 35.34 116 VAL A CA 1
ATOM 851 C C . VAL A 1 116 ? 20.550 -0.250 -14.398 1.00 35.34 116 VAL A C 1
ATOM 853 O O . VAL A 1 116 ? 21.444 -1.091 -14.433 1.00 35.34 116 VAL A O 1
ATOM 856 N N . THR A 1 117 ? 19.880 0.043 -13.289 1.00 35.94 117 THR A N 1
ATOM 857 C CA . THR A 1 117 ? 20.066 -0.711 -12.044 1.00 35.94 117 THR A CA 1
ATOM 858 C C . THR A 1 117 ? 19.076 -1.875 -12.023 1.00 35.94 117 THR A C 1
ATOM 860 O O . THR A 1 117 ? 17.871 -1.685 -12.183 1.00 35.94 117 THR A O 1
ATOM 863 N N . LEU A 1 118 ? 19.602 -3.095 -11.909 1.00 27.70 118 LEU A N 1
ATOM 864 C CA . LEU A 1 118 ? 18.863 -4.359 -11.918 1.00 27.70 118 LEU A CA 1
ATOM 865 C C . LEU A 1 118 ? 18.472 -4.747 -10.489 1.00 27.70 118 LEU A C 1
ATOM 867 O O . LEU A 1 118 ? 19.351 -4.886 -9.648 1.00 27.70 118 LEU A O 1
ATOM 871 N N . TRP A 1 119 ? 17.189 -5.023 -10.250 1.00 32.84 119 TRP A N 1
ATOM 872 C CA . TRP A 1 119 ? 16.740 -5.742 -9.056 1.00 32.84 119 TRP A CA 1
ATOM 873 C C . TRP A 1 119 ? 15.877 -6.940 -9.453 1.00 32.84 119 TRP A C 1
ATOM 875 O O . TRP A 1 119 ? 14.998 -6.857 -10.314 1.00 32.84 119 TRP A O 1
ATOM 885 N N . GLN A 1 120 ? 16.183 -8.081 -8.844 1.00 25.41 120 GLN A N 1
ATOM 886 C CA . GLN A 1 120 ? 15.464 -9.337 -8.978 1.00 25.41 120 GLN 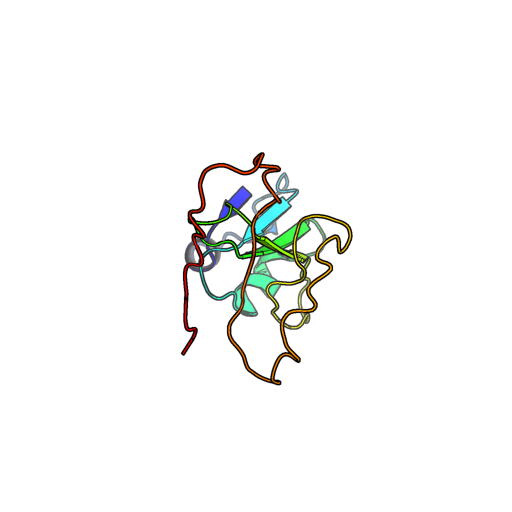A CA 1
ATOM 887 C C . GLN A 1 120 ? 14.620 -9.501 -7.716 1.00 25.41 120 GLN A C 1
ATOM 889 O O . GLN A 1 120 ? 15.171 -9.639 -6.630 1.00 25.41 120 GLN A O 1
ATOM 894 N N . LEU A 1 121 ? 13.296 -9.445 -7.857 1.00 33.34 121 LEU A N 1
ATOM 895 C CA . LEU A 1 121 ? 12.408 -10.005 -6.843 1.00 33.34 121 LEU A CA 1
ATOM 896 C C . LEU A 1 121 ? 12.449 -11.523 -7.057 1.00 33.34 121 LEU A C 1
ATOM 898 O O . LEU A 1 121 ? 12.098 -11.990 -8.145 1.00 33.34 121 LEU A O 1
ATOM 902 N N . ALA A 1 122 ? 13.016 -12.238 -6.086 1.00 30.59 122 ALA A N 1
ATOM 903 C CA . ALA A 1 122 ? 12.882 -13.684 -5.941 1.00 30.59 122 ALA A CA 1
ATOM 904 C C . ALA A 1 122 ? 11.639 -13.982 -5.098 1.00 30.59 122 ALA A C 1
ATOM 906 O O . ALA A 1 122 ? 11.345 -13.155 -4.203 1.00 30.59 122 ALA A O 1
#

Secondary structure (DSSP, 8-state):
-EE-HHHHHHHHHTT--STT-TT--EEEEESSPPPHHHHHHH-STTSEEEEEE--TTT-S-SEEEE--TTSPP---EESS-S---S-------SS-------------SS------------

Sequence (122 aa):
MSVVPSHLRTMSGGGTDVSGLPHLRILNVGGEALGADVVSTWAPSRCLFINSYGPSEISVVCTAACLKPGDAITIGVALLRKKKTKAKFIELPSIGRVYKTGDLASCSLSSFRRYVTLWQLA